Protein AF-K1T7M8-F1 (afdb_monomer_lite)

Structure (mmCIF, N/CA/C/O backbone):
data_AF-K1T7M8-F1
#
_entry.id   AF-K1T7M8-F1
#
loop_
_atom_site.group_PDB
_atom_site.id
_atom_site.type_symbol
_atom_site.label_atom_id
_atom_site.label_alt_id
_atom_site.label_comp_id
_atom_site.label_asym_id
_atom_site.label_entity_id
_atom_site.label_seq_id
_atom_site.pdbx_PDB_ins_code
_atom_site.Cartn_x
_atom_site.Cartn_y
_atom_site.Cartn_z
_atom_site.occupancy
_atom_site.B_iso_or_equiv
_atom_site.auth_seq_id
_atom_site.auth_comp_id
_atom_site.auth_asym_id
_atom_site.auth_atom_id
_atom_site.pdbx_PDB_model_num
ATOM 1 N N . MET A 1 1 ? -3.347 4.900 -21.731 1.00 57.31 1 MET A N 1
ATOM 2 C CA . MET A 1 1 ? -2.557 4.256 -20.657 1.00 57.31 1 MET A CA 1
ATOM 3 C C . MET A 1 1 ? -2.435 5.252 -19.516 1.00 57.31 1 MET A C 1
ATOM 5 O O . MET A 1 1 ? -1.889 6.315 -19.758 1.00 57.31 1 MET A O 1
ATOM 9 N N . ALA A 1 2 ? -2.959 4.952 -18.323 1.00 73.81 2 ALA A N 1
ATOM 10 C CA . ALA A 1 2 ? -3.139 5.921 -17.228 1.00 73.81 2 ALA A CA 1
ATOM 11 C C . ALA A 1 2 ? -1.858 6.649 -16.754 1.00 73.81 2 ALA A C 1
ATOM 13 O O . ALA A 1 2 ? -1.952 7.758 -16.235 1.00 73.81 2 ALA A O 1
ATOM 14 N N . LEU A 1 3 ? -0.675 6.051 -16.950 1.00 84.75 3 LEU A N 1
ATOM 15 C CA . LEU A 1 3 ? 0.617 6.601 -16.509 1.00 84.75 3 LEU A CA 1
ATOM 16 C C . LEU A 1 3 ? 1.614 6.880 -17.647 1.00 84.75 3 LEU A C 1
ATOM 18 O O . LEU A 1 3 ? 2.667 7.444 -17.391 1.00 84.75 3 LEU A O 1
ATOM 22 N N . HIS A 1 4 ? 1.319 6.475 -18.889 1.00 89.06 4 HIS A N 1
ATOM 23 C CA . HIS A 1 4 ? 2.272 6.509 -20.017 1.00 89.06 4 HIS A CA 1
ATOM 24 C C . HIS A 1 4 ? 3.636 5.828 -19.750 1.00 89.06 4 HIS A C 1
ATOM 26 O O . HIS A 1 4 ? 4.620 6.118 -20.424 1.00 89.06 4 HIS A O 1
ATOM 32 N N . MET A 1 5 ? 3.687 4.888 -18.804 1.00 91.06 5 MET A N 1
ATOM 33 C CA . MET A 1 5 ? 4.871 4.093 -18.466 1.00 91.06 5 MET A CA 1
ATOM 34 C C . MET A 1 5 ? 4.629 2.626 -18.828 1.00 91.06 5 MET A C 1
ATOM 36 O O . MET A 1 5 ? 3.500 2.138 -18.743 1.00 91.06 5 MET A O 1
ATOM 40 N N . LYS A 1 6 ? 5.692 1.919 -19.218 1.00 94.06 6 LYS A N 1
ATOM 41 C CA . LYS A 1 6 ? 5.686 0.473 -19.459 1.00 94.06 6 LYS A CA 1
ATOM 42 C C . LYS A 1 6 ? 6.692 -0.174 -18.519 1.00 94.06 6 LYS A C 1
ATOM 44 O O . LYS A 1 6 ? 7.837 0.266 -18.485 1.00 94.06 6 LYS A O 1
ATOM 49 N N . HIS A 1 7 ? 6.275 -1.222 -17.811 1.00 96.81 7 HIS A N 1
ATOM 50 C CA . HIS A 1 7 ? 7.186 -1.987 -16.968 1.00 96.81 7 HIS A CA 1
ATOM 51 C C . HIS A 1 7 ? 8.326 -2.604 -17.785 1.00 96.81 7 HIS A C 1
ATOM 53 O O . HIS A 1 7 ? 8.105 -3.191 -18.850 1.00 96.81 7 HIS A O 1
ATOM 59 N N . PHE A 1 8 ? 9.541 -2.509 -17.257 1.00 97.44 8 PHE A N 1
ATOM 60 C CA . PHE A 1 8 ? 10.695 -3.263 -17.736 1.00 97.44 8 PHE A CA 1
ATOM 61 C C . PHE A 1 8 ? 10.648 -4.715 -17.229 1.00 97.44 8 PHE A C 1
ATOM 63 O O . PHE A 1 8 ? 10.034 -4.981 -16.195 1.00 97.44 8 PHE A O 1
ATOM 70 N N . PRO A 1 9 ? 11.329 -5.670 -17.891 1.00 97.62 9 PRO A N 1
ATOM 71 C CA . PRO A 1 9 ? 11.362 -7.065 -17.440 1.00 97.62 9 PRO A CA 1
ATOM 72 C C . PRO A 1 9 ? 11.822 -7.231 -15.985 1.00 97.62 9 PRO A C 1
ATOM 74 O O . PRO A 1 9 ? 11.221 -7.995 -15.237 1.00 97.62 9 PRO A O 1
ATOM 77 N N . VAL A 1 10 ? 12.826 -6.459 -15.555 1.00 97.06 10 VAL A N 1
ATOM 78 C CA . VAL A 1 10 ? 13.325 -6.479 -14.168 1.00 97.06 10 VAL A CA 1
ATOM 79 C C . VAL A 1 10 ? 12.267 -6.032 -13.156 1.00 97.06 10 VAL A C 1
ATOM 81 O O . VAL A 1 10 ? 12.181 -6.591 -12.067 1.00 97.06 10 VAL A O 1
ATOM 84 N N . GLN A 1 11 ? 11.399 -5.094 -13.542 1.00 98.25 11 GLN A N 1
ATOM 85 C CA . GLN A 1 11 ? 10.298 -4.629 -12.702 1.00 98.25 11 GLN A CA 1
ATOM 86 C C . GLN A 1 11 ? 9.208 -5.697 -12.561 1.00 98.25 11 GLN A C 1
ATOM 88 O O . GLN A 1 11 ? 8.610 -5.832 -11.497 1.00 98.25 11 GLN A O 1
ATOM 93 N N . VAL A 1 12 ? 8.976 -6.494 -13.609 1.00 98.25 12 VAL A N 1
ATOM 94 C CA . VAL A 1 12 ? 8.070 -7.651 -13.541 1.00 98.25 12 VAL A CA 1
ATOM 95 C C . VAL A 1 12 ? 8.635 -8.722 -12.608 1.00 98.25 12 VAL A C 1
ATOM 97 O O . VAL A 1 12 ? 7.901 -9.237 -11.768 1.00 98.25 12 VAL A O 1
ATOM 100 N N . THR A 1 13 ? 9.936 -9.014 -12.689 1.00 98.06 13 THR A N 1
ATOM 101 C CA . THR A 1 13 ? 10.606 -9.934 -11.753 1.00 98.06 13 THR A CA 1
ATOM 102 C C . THR A 1 13 ? 10.488 -9.453 -10.306 1.00 98.06 13 THR A C 1
ATOM 104 O O . THR A 1 13 ? 10.138 -10.247 -9.436 1.00 98.06 13 THR A O 1
ATOM 107 N N . GLY A 1 14 ? 10.698 -8.156 -10.055 1.00 98.25 14 GLY A N 1
ATOM 108 C CA . GLY A 1 14 ? 10.489 -7.555 -8.734 1.00 98.25 14 GLY A CA 1
ATOM 109 C C . GLY A 1 14 ? 9.048 -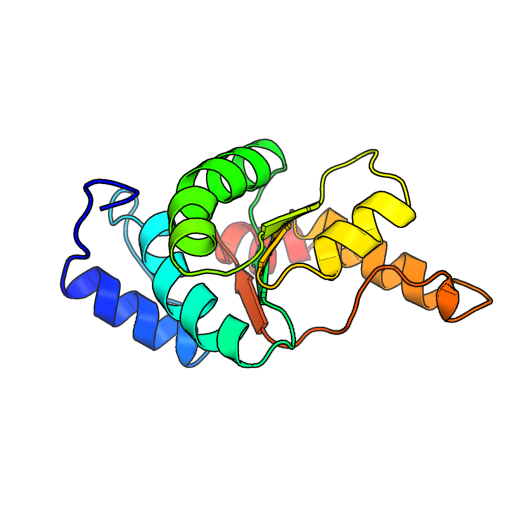7.712 -8.243 1.00 98.25 14 GLY A C 1
ATOM 110 O O . GLY A 1 14 ? 8.825 -8.121 -7.108 1.00 98.25 14 GLY A O 1
ATOM 111 N N . GLY A 1 15 ? 8.057 -7.492 -9.113 1.00 98.44 15 GLY A N 1
ATOM 112 C CA . GLY A 1 15 ? 6.646 -7.691 -8.774 1.00 98.44 15 GLY A CA 1
ATOM 113 C C . GLY A 1 15 ? 6.305 -9.142 -8.411 1.00 98.44 15 GLY A C 1
ATOM 114 O O . GLY A 1 15 ? 5.528 -9.375 -7.487 1.00 98.44 15 GLY A O 1
ATOM 115 N N . ILE A 1 16 ? 6.915 -10.119 -9.091 1.00 98.62 16 ILE A N 1
ATOM 116 C CA . ILE A 1 16 ? 6.768 -11.548 -8.766 1.00 98.62 16 ILE A CA 1
ATOM 117 C C . ILE A 1 16 ? 7.374 -11.860 -7.394 1.00 98.62 16 ILE A C 1
ATOM 119 O O . ILE A 1 16 ? 6.749 -12.579 -6.617 1.00 98.62 16 ILE A O 1
ATOM 123 N N . ALA A 1 17 ? 8.566 -11.333 -7.097 1.00 98.44 17 ALA A N 1
ATOM 124 C CA . ALA A 1 17 ? 9.213 -11.517 -5.799 1.00 98.44 17 ALA A CA 1
ATOM 125 C C . ALA A 1 17 ? 8.343 -10.957 -4.663 1.00 98.44 17 ALA A C 1
ATOM 127 O O . ALA A 1 17 ? 8.013 -11.681 -3.726 1.00 98.44 17 ALA A O 1
ATOM 128 N N . LEU A 1 18 ? 7.858 -9.719 -4.807 1.00 98.44 18 LEU A N 1
ATOM 129 C CA . LEU A 1 18 ? 6.961 -9.104 -3.826 1.00 98.44 18 LEU A CA 1
ATOM 130 C C . LEU A 1 18 ? 5.678 -9.922 -3.622 1.00 98.44 18 LEU A C 1
ATOM 132 O O . LEU A 1 18 ? 5.267 -10.145 -2.485 1.00 98.44 18 LEU A O 1
ATOM 136 N N . HIS A 1 19 ? 5.047 -10.409 -4.697 1.00 98.50 19 HIS A N 1
ATOM 137 C CA . HIS A 1 19 ? 3.845 -11.245 -4.582 1.00 98.50 19 HIS A CA 1
ATOM 138 C C . HIS A 1 19 ? 4.106 -12.555 -3.817 1.00 98.50 19 HIS A C 1
ATOM 140 O O . HIS A 1 19 ? 3.219 -13.042 -3.124 1.00 98.50 19 HIS A O 1
ATOM 146 N N . ARG A 1 20 ? 5.322 -13.109 -3.898 1.00 98.25 20 ARG A N 1
ATOM 147 C CA . ARG A 1 20 ? 5.731 -14.306 -3.142 1.00 98.25 20 ARG A CA 1
ATOM 148 C C . ARG A 1 20 ? 6.066 -14.035 -1.673 1.00 98.25 20 ARG A C 1
ATOM 150 O O . ARG A 1 20 ? 6.305 -14.990 -0.942 1.00 98.25 20 ARG A O 1
ATOM 157 N N . GLY A 1 21 ? 6.049 -12.774 -1.242 1.00 96.94 21 GLY A N 1
ATOM 158 C CA . GLY A 1 21 ? 6.427 -12.372 0.113 1.00 96.94 21 GLY A CA 1
ATOM 159 C C . GLY A 1 21 ? 7.932 -12.176 0.305 1.00 96.94 21 GLY A C 1
ATOM 160 O O . GLY A 1 21 ? 8.384 -12.097 1.444 1.00 96.94 21 GLY A O 1
ATOM 161 N N . ASP A 1 22 ? 8.702 -12.090 -0.784 1.00 98.06 22 ASP A N 1
ATOM 162 C CA . ASP A 1 22 ? 10.144 -11.843 -0.740 1.00 98.06 22 ASP A CA 1
ATOM 163 C C . ASP A 1 22 ? 10.469 -10.338 -0.792 1.00 98.06 22 ASP A C 1
ATOM 165 O O . ASP A 1 22 ? 9.661 -9.510 -1.224 1.00 98.06 22 ASP A O 1
ATOM 169 N N . ILE A 1 23 ? 11.701 -9.982 -0.413 1.00 97.44 23 ILE A N 1
ATOM 170 C CA . ILE A 1 23 ? 12.244 -8.626 -0.578 1.00 97.44 23 ILE A CA 1
ATOM 171 C C . ILE A 1 23 ? 12.789 -8.471 -2.002 1.00 97.44 23 ILE A C 1
ATOM 173 O O . ILE A 1 23 ? 13.702 -9.187 -2.415 1.00 97.44 23 ILE A O 1
ATOM 177 N N . ALA A 1 24 ? 12.265 -7.497 -2.745 1.00 97.00 24 ALA A N 1
ATOM 178 C CA . ALA A 1 24 ? 12.800 -7.110 -4.047 1.00 97.00 24 ALA A CA 1
ATOM 179 C C . ALA A 1 24 ? 13.846 -5.993 -3.887 1.00 97.00 24 ALA A C 1
ATOM 181 O O . ALA A 1 24 ? 13.507 -4.809 -3.888 1.00 97.00 24 ALA A O 1
ATOM 182 N N . GLU A 1 25 ? 15.124 -6.360 -3.760 1.00 96.19 25 GLU A N 1
ATOM 183 C CA . GLU A 1 25 ? 16.220 -5.385 -3.741 1.00 96.19 25 GLU A CA 1
ATOM 184 C C . GLU A 1 25 ? 16.415 -4.777 -5.138 1.00 96.19 25 GLU A C 1
ATOM 186 O O . GLU A 1 25 ? 16.739 -5.464 -6.108 1.00 96.19 25 GLU A O 1
ATOM 191 N N . MET A 1 26 ? 16.193 -3.468 -5.247 1.00 94.19 26 MET A N 1
ATOM 192 C CA . MET A 1 26 ? 16.302 -2.714 -6.494 1.00 94.19 26 MET A CA 1
ATOM 193 C C . MET 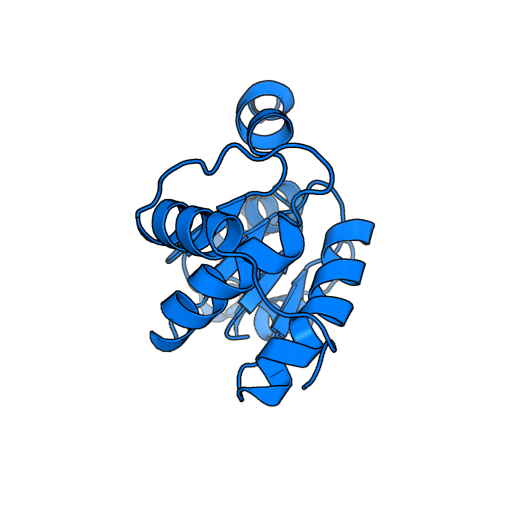A 1 26 ? 17.002 -1.384 -6.228 1.00 94.19 26 MET A C 1
ATOM 195 O O . MET A 1 26 ? 16.728 -0.726 -5.222 1.00 94.19 26 MET A O 1
ATOM 199 N N . GLN A 1 27 ? 17.879 -0.965 -7.140 1.00 92.00 27 GLN A N 1
ATOM 200 C CA . GLN A 1 27 ? 18.602 0.300 -7.006 1.00 92.00 27 GLN A CA 1
ATOM 201 C C . GLN A 1 27 ? 17.655 1.506 -7.099 1.00 92.00 27 GLN A C 1
ATOM 203 O O . GLN A 1 27 ? 16.601 1.461 -7.743 1.00 92.00 27 GLN A O 1
ATOM 208 N N . THR A 1 28 ? 18.035 2.619 -6.470 1.00 88.00 28 THR A N 1
ATOM 209 C CA . THR A 1 28 ? 17.311 3.889 -6.595 1.00 88.00 28 THR A CA 1
ATOM 210 C C . THR A 1 28 ? 17.177 4.272 -8.068 1.00 88.00 28 THR A C 1
ATOM 212 O O . THR A 1 28 ? 18.160 4.304 -8.802 1.00 88.00 28 THR A O 1
ATOM 215 N N . GLY A 1 29 ? 15.954 4.580 -8.502 1.00 89.44 29 GLY A N 1
ATOM 216 C CA . GLY A 1 29 ? 15.655 4.906 -9.901 1.00 89.44 29 GLY A CA 1
ATOM 217 C C . GLY A 1 29 ? 15.142 3.732 -10.742 1.00 89.44 29 GLY A C 1
ATOM 218 O O . GLY A 1 29 ? 14.545 3.977 -11.785 1.00 89.44 29 GLY A O 1
ATOM 219 N N . GLU A 1 30 ? 15.228 2.486 -10.261 1.00 93.06 30 GLU A N 1
ATOM 220 C CA . GLU A 1 30 ? 14.661 1.301 -10.941 1.00 93.06 30 GLU A CA 1
ATOM 221 C C . GLU A 1 30 ? 13.119 1.257 -10.919 1.00 93.06 30 GLU A C 1
ATOM 223 O O . GLU A 1 30 ? 12.489 0.383 -11.516 1.00 93.06 30 GLU A O 1
ATOM 228 N N . GLY A 1 31 ? 12.475 2.216 -10.248 1.00 93.12 31 GLY A N 1
ATOM 229 C CA . GLY A 1 31 ? 11.022 2.373 -10.247 1.00 93.12 31 GLY A CA 1
ATOM 230 C C . GLY A 1 31 ? 10.285 1.473 -9.253 1.00 93.12 31 GLY A C 1
ATOM 231 O O . GLY A 1 31 ? 9.216 0.971 -9.596 1.00 93.12 31 GLY A O 1
ATOM 232 N N . LYS A 1 32 ? 10.808 1.312 -8.025 1.00 94.44 32 LYS A N 1
ATOM 233 C CA . LYS A 1 32 ? 10.167 0.582 -6.905 1.00 94.44 32 LYS A CA 1
ATOM 234 C C . LYS A 1 32 ? 8.666 0.897 -6.763 1.00 94.44 32 LYS A C 1
ATOM 236 O O . LYS A 1 32 ? 7.843 -0.014 -6.714 1.00 94.44 32 LYS A O 1
ATOM 241 N N . THR A 1 33 ? 8.291 2.178 -6.821 1.00 94.31 33 THR A N 1
ATOM 242 C CA . THR A 1 33 ? 6.886 2.624 -6.750 1.00 94.31 33 THR A CA 1
ATOM 243 C C . THR A 1 33 ? 6.016 2.020 -7.857 1.00 94.31 33 THR A C 1
ATOM 245 O O . THR A 1 33 ? 4.894 1.589 -7.607 1.00 94.31 33 THR A O 1
ATOM 248 N N . LEU A 1 34 ? 6.531 1.945 -9.090 1.00 96.38 34 LEU A N 1
ATOM 249 C CA . LEU A 1 34 ? 5.817 1.337 -10.214 1.00 96.38 34 LEU A CA 1
ATOM 250 C C . LEU A 1 34 ? 5.779 -0.195 -10.086 1.00 96.38 34 LEU A C 1
ATOM 252 O O . LEU A 1 34 ? 4.781 -0.817 -10.448 1.00 96.38 34 LEU A O 1
ATOM 256 N N . VAL A 1 35 ? 6.837 -0.810 -9.556 1.00 97.75 35 VAL A N 1
ATOM 257 C CA . VAL A 1 35 ? 6.917 -2.260 -9.306 1.00 97.75 35 VAL A CA 1
ATOM 258 C C . VAL A 1 35 ? 5.832 -2.709 -8.335 1.00 97.75 35 VAL A C 1
ATOM 260 O O . VAL A 1 35 ? 5.136 -3.678 -8.634 1.00 97.75 35 VAL A O 1
ATOM 263 N N . ALA A 1 36 ? 5.624 -1.966 -7.242 1.00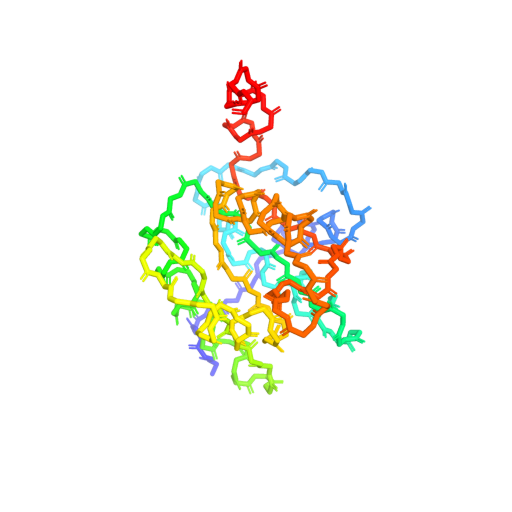 97.75 36 ALA A N 1
ATOM 264 C CA . ALA A 1 36 ? 4.611 -2.264 -6.228 1.00 97.75 36 ALA A CA 1
ATOM 265 C C . ALA A 1 36 ? 3.182 -2.348 -6.797 1.00 97.75 36 ALA A C 1
ATOM 267 O O . ALA A 1 36 ? 2.342 -3.053 -6.240 1.00 97.75 36 ALA A O 1
ATOM 268 N N . THR A 1 37 ? 2.906 -1.716 -7.945 1.00 98.00 37 THR A N 1
ATOM 269 C CA . THR A 1 37 ? 1.577 -1.779 -8.577 1.00 98.00 37 THR A CA 1
ATOM 270 C C . THR A 1 37 ? 1.169 -3.165 -9.058 1.00 98.00 37 THR A C 1
ATOM 272 O O . THR A 1 37 ? -0.021 -3.475 -9.063 1.00 98.00 37 THR A O 1
ATOM 275 N N . LEU A 1 38 ? 2.134 -4.013 -9.420 1.00 98.38 38 LEU A N 1
ATOM 276 C CA . LEU A 1 38 ? 1.871 -5.369 -9.898 1.00 98.38 38 LEU A CA 1
ATOM 277 C C . LEU A 1 38 ? 1.325 -6.281 -8.782 1.00 98.38 38 LEU A C 1
ATOM 279 O O . LEU A 1 38 ? 0.209 -6.786 -8.938 1.00 98.38 38 LEU A O 1
ATOM 283 N N . PRO A 1 39 ? 2.039 -6.487 -7.654 1.00 98.50 39 PRO A N 1
ATOM 284 C CA . PRO A 1 39 ? 1.534 -7.315 -6.567 1.00 98.50 39 PRO A CA 1
ATOM 285 C C . PRO A 1 39 ? 0.354 -6.661 -5.845 1.00 98.50 39 PRO A C 1
ATOM 287 O O . PRO A 1 39 ? -0.524 -7.383 -5.381 1.00 98.50 39 PRO A O 1
ATOM 290 N N . ALA A 1 40 ? 0.293 -5.325 -5.765 1.00 98.56 40 ALA A N 1
ATOM 291 C CA . ALA A 1 40 ? -0.833 -4.640 -5.138 1.00 98.56 40 ALA A CA 1
ATOM 292 C C . ALA A 1 40 ? -2.135 -4.897 -5.898 1.00 98.56 40 ALA A C 1
ATOM 294 O O . ALA A 1 40 ? -3.119 -5.302 -5.291 1.00 98.56 40 ALA A O 1
ATOM 295 N N . TYR A 1 41 ? -2.126 -4.745 -7.227 1.00 98.62 41 TYR A N 1
ATOM 296 C CA . TYR A 1 41 ? -3.302 -5.042 -8.040 1.00 98.62 41 TYR A CA 1
ATOM 297 C C . TYR A 1 41 ? -3.719 -6.509 -7.914 1.00 98.62 41 TYR A C 1
ATOM 299 O O . TYR A 1 41 ? -4.883 -6.782 -7.650 1.00 98.62 41 TYR A O 1
ATOM 307 N N . LEU A 1 42 ? -2.777 -7.448 -8.069 1.00 98.69 42 LEU A N 1
ATOM 308 C CA . LEU A 1 42 ? -3.077 -8.881 -8.027 1.00 98.69 42 LEU A CA 1
ATOM 309 C C . LEU A 1 42 ? -3.690 -9.308 -6.686 1.00 98.69 42 LEU A C 1
ATOM 311 O O . LEU A 1 42 ? -4.711 -9.989 -6.680 1.00 98.69 42 LEU A O 1
ATOM 315 N N . ASN A 1 43 ? -3.085 -8.903 -5.567 1.00 98.75 43 ASN A N 1
ATOM 316 C CA . ASN A 1 43 ? -3.577 -9.274 -4.240 1.00 98.75 43 ASN A CA 1
ATOM 317 C C . ASN A 1 43 ? -4.874 -8.538 -3.874 1.00 98.75 43 ASN A C 1
ATOM 319 O O . ASN A 1 43 ? -5.713 -9.109 -3.189 1.00 98.75 43 ASN A O 1
ATOM 323 N N . ALA A 1 44 ? -5.099 -7.323 -4.379 1.00 98.62 44 ALA A N 1
ATOM 324 C CA . ALA A 1 44 ? -6.347 -6.597 -4.148 1.00 98.62 44 ALA A CA 1
ATOM 325 C C . ALA A 1 44 ? -7.579 -7.287 -4.768 1.00 98.62 44 ALA A C 1
ATOM 327 O O . ALA A 1 44 ? -8.694 -7.086 -4.290 1.00 98.62 44 ALA A O 1
ATOM 328 N N . LEU A 1 45 ? -7.402 -8.154 -5.777 1.00 98.50 45 LEU A N 1
ATOM 329 C CA . LEU A 1 45 ? -8.503 -8.912 -6.390 1.00 98.50 45 LEU A CA 1
ATOM 330 C C . LEU A 1 45 ? -9.182 -9.910 -5.436 1.00 98.50 45 LEU A C 1
ATOM 332 O O . LEU A 1 45 ? -10.260 -10.405 -5.760 1.00 98.50 45 LEU A O 1
ATOM 336 N N . THR A 1 46 ? -8.589 -10.213 -4.277 1.00 98.25 46 THR A N 1
ATOM 337 C CA . THR A 1 46 ? -9.241 -11.037 -3.246 1.00 98.25 46 THR A CA 1
ATOM 338 C C . THR A 1 46 ? -10.351 -10.283 -2.509 1.00 98.25 46 THR A C 1
ATOM 340 O O . THR A 1 46 ? -11.219 -10.913 -1.909 1.00 98.25 46 THR A O 1
ATOM 343 N N . GLY A 1 47 ? -10.337 -8.944 -2.542 1.00 97.94 47 GLY A N 1
ATOM 344 C CA . GLY A 1 47 ? -11.238 -8.085 -1.770 1.00 97.94 47 GLY A CA 1
ATOM 345 C C . GLY A 1 47 ? -10.858 -7.929 -0.290 1.00 97.94 47 GLY A C 1
ATOM 346 O O . GLY A 1 47 ? -11.536 -7.199 0.435 1.00 97.94 47 GLY A O 1
ATOM 347 N N . GLU A 1 48 ? -9.773 -8.568 0.163 1.00 98.19 48 GLU A N 1
ATOM 348 C CA . GLU A 1 48 ? -9.311 -8.527 1.562 1.00 98.19 48 GLU A CA 1
ATOM 349 C C . GLU A 1 48 ? -8.485 -7.271 1.899 1.00 98.19 48 GLU A C 1
ATOM 351 O O . GLU A 1 48 ? -8.236 -6.991 3.069 1.00 98.19 48 GLU A O 1
ATOM 356 N N . GLY A 1 49 ? -8.114 -6.486 0.882 1.00 98.44 49 GLY A N 1
ATOM 357 C CA . GLY A 1 49 ? -7.346 -5.249 1.018 1.00 98.44 49 GLY A CA 1
ATOM 358 C C . GLY A 1 49 ? -5.828 -5.450 0.948 1.00 98.44 49 GLY A C 1
ATOM 359 O O . GLY A 1 49 ? -5.291 -6.491 1.326 1.00 98.44 49 GLY A O 1
ATOM 360 N N . VAL A 1 50 ? -5.123 -4.426 0.460 1.00 98.88 50 VAL A N 1
ATOM 361 C CA . VAL A 1 50 ? -3.653 -4.367 0.420 1.00 98.88 50 VAL A CA 1
ATOM 362 C C . VAL A 1 50 ? -3.162 -3.102 1.108 1.00 98.88 50 VAL A C 1
ATOM 364 O O . VAL A 1 50 ? -3.586 -2.006 0.751 1.00 98.88 50 VAL A O 1
ATOM 367 N N . HIS A 1 51 ? -2.215 -3.231 2.035 1.00 98.81 51 HIS A N 1
ATOM 368 C CA . HIS A 1 51 ? -1.549 -2.086 2.655 1.00 98.81 51 HIS A CA 1
ATOM 369 C C . HIS A 1 51 ? -0.238 -1.760 1.929 1.00 98.81 51 HIS A C 1
ATOM 371 O O . HIS A 1 51 ? 0.647 -2.605 1.813 1.00 98.81 51 HIS A O 1
ATOM 377 N N . ILE A 1 52 ? -0.085 -0.527 1.451 1.00 98.62 52 ILE A N 1
ATOM 378 C CA . ILE A 1 52 ? 1.189 -0.016 0.934 1.00 98.62 52 ILE A CA 1
ATOM 379 C C . ILE A 1 52 ? 1.777 0.927 1.978 1.00 98.62 52 ILE A C 1
ATOM 381 O O . ILE A 1 52 ? 1.250 2.015 2.221 1.00 98.62 52 ILE A O 1
ATOM 385 N N . VAL A 1 53 ? 2.859 0.485 2.610 1.00 98.38 53 VAL A N 1
ATOM 386 C CA . VAL A 1 53 ? 3.532 1.199 3.693 1.00 98.38 53 VAL A CA 1
ATOM 387 C C . VAL A 1 53 ? 4.672 2.023 3.112 1.00 98.38 53 VAL A C 1
ATOM 389 O O . VAL A 1 53 ? 5.522 1.501 2.396 1.00 98.38 53 VAL A O 1
ATOM 392 N N . THR A 1 54 ? 4.685 3.312 3.428 1.00 96.50 54 THR A N 1
ATOM 393 C CA . THR A 1 54 ? 5.736 4.260 3.035 1.00 96.50 54 THR A CA 1
ATOM 394 C C . THR A 1 54 ? 6.361 4.899 4.274 1.00 96.50 54 THR A C 1
ATOM 396 O O . THR A 1 54 ? 5.792 4.834 5.364 1.00 96.50 54 THR A O 1
ATOM 399 N N . VAL A 1 55 ? 7.510 5.557 4.112 1.00 93.06 55 VAL A N 1
ATOM 400 C CA . VAL A 1 55 ? 8.246 6.165 5.237 1.00 93.06 55 VAL A CA 1
ATOM 401 C C . VAL A 1 55 ? 7.639 7.475 5.760 1.00 93.06 55 VAL A C 1
ATOM 403 O O . VAL A 1 55 ? 8.027 7.941 6.825 1.00 93.06 55 VAL A O 1
ATOM 406 N N . ASN A 1 56 ? 6.726 8.125 5.025 1.00 95.38 56 ASN A N 1
ATOM 407 C CA . ASN A 1 56 ? 6.040 9.332 5.506 1.00 95.38 56 ASN A CA 1
ATOM 408 C C . ASN A 1 56 ? 4.739 9.643 4.744 1.00 95.38 56 ASN A C 1
ATOM 410 O O . ASN A 1 56 ? 4.544 9.227 3.601 1.00 95.38 56 ASN A O 1
ATOM 414 N N . ASP A 1 57 ? 3.891 10.469 5.361 1.00 96.81 57 ASP A N 1
ATOM 415 C CA . ASP A 1 57 ? 2.585 10.886 4.834 1.00 96.81 57 ASP A CA 1
ATOM 416 C C . ASP A 1 57 ? 2.669 11.580 3.467 1.00 96.81 57 ASP A C 1
ATOM 418 O O . ASP A 1 57 ? 1.767 11.440 2.638 1.00 96.81 57 ASP A O 1
ATOM 422 N N . TYR A 1 58 ? 3.750 12.321 3.197 1.00 96.75 58 TYR A N 1
ATOM 423 C CA . TYR A 1 58 ? 3.936 12.972 1.899 1.00 96.75 58 TYR A CA 1
ATOM 424 C C . TYR A 1 58 ? 4.084 11.938 0.776 1.00 96.75 58 TYR A C 1
ATOM 426 O O . TYR A 1 58 ? 3.432 12.070 -0.262 1.00 96.75 58 TYR A O 1
ATOM 434 N N . LEU A 1 59 ? 4.902 10.902 0.983 1.00 96.62 59 LEU A N 1
ATOM 435 C CA . LEU A 1 59 ? 5.086 9.822 0.015 1.00 96.62 59 LEU A CA 1
ATOM 436 C C . LEU A 1 59 ? 3.819 8.974 -0.117 1.00 96.62 59 LEU A C 1
ATOM 438 O O . LEU A 1 59 ? 3.387 8.742 -1.245 1.00 96.62 59 LEU A O 1
ATOM 442 N N . ALA A 1 60 ? 3.167 8.611 0.995 1.00 97.88 60 ALA A N 1
ATOM 443 C CA . ALA A 1 60 ? 1.881 7.908 0.977 1.00 97.88 60 ALA A CA 1
ATOM 444 C C . ALA A 1 60 ? 0.845 8.656 0.124 1.00 97.88 60 ALA A C 1
ATOM 446 O O . ALA A 1 60 ? 0.191 8.081 -0.753 1.00 97.88 60 ALA A O 1
ATOM 447 N N . LYS A 1 61 ? 0.725 9.972 0.333 1.00 98.19 61 LYS A N 1
ATOM 448 C CA . LYS A 1 61 ? -0.198 10.820 -0.420 1.00 98.19 61 LYS A CA 1
ATOM 449 C C . LYS A 1 61 ? 0.181 10.908 -1.894 1.00 98.19 61 LYS A C 1
ATOM 451 O O . LYS A 1 61 ? -0.654 10.653 -2.758 1.00 98.19 61 LYS A O 1
ATOM 456 N N . ARG A 1 62 ? 1.441 11.227 -2.195 1.00 97.88 62 ARG A N 1
ATOM 457 C CA . ARG A 1 62 ? 1.934 11.336 -3.575 1.00 97.88 62 ARG A CA 1
ATOM 458 C C . ARG A 1 62 ? 1.692 10.040 -4.351 1.00 97.88 62 ARG A C 1
ATOM 460 O O . ARG A 1 62 ? 1.215 10.084 -5.485 1.00 97.88 62 ARG A O 1
ATOM 467 N N . ASP A 1 63 ? 2.005 8.897 -3.750 1.00 98.00 63 ASP A N 1
ATOM 468 C CA . ASP A 1 63 ? 1.967 7.606 -4.433 1.00 98.00 63 ASP A CA 1
ATOM 469 C C . ASP A 1 63 ? 0.538 7.068 -4.561 1.00 98.00 63 ASP A C 1
ATOM 471 O O . ASP A 1 63 ? 0.182 6.565 -5.630 1.00 98.00 63 ASP A O 1
ATOM 475 N N . SER A 1 64 ? -0.325 7.272 -3.558 1.00 98.12 64 SER A N 1
ATOM 476 C CA . SER A 1 64 ? -1.760 6.957 -3.665 1.00 98.12 64 SER A CA 1
ATOM 477 C C . SER A 1 64 ? -2.474 7.804 -4.726 1.00 98.12 64 SER A C 1
ATOM 479 O O . SER A 1 64 ? -3.343 7.310 -5.451 1.00 98.12 64 SER A O 1
ATOM 481 N N . GLU A 1 65 ? -2.090 9.071 -4.895 1.00 97.81 65 GLU A N 1
ATOM 482 C CA . GLU A 1 65 ? -2.621 9.933 -5.952 1.00 97.81 65 GLU A CA 1
ATOM 483 C C . GLU A 1 65 ? -2.079 9.539 -7.329 1.00 97.81 65 GLU A C 1
ATOM 485 O O . GLU A 1 65 ? -2.840 9.477 -8.302 1.00 97.81 65 GLU A O 1
ATOM 490 N N . TRP A 1 66 ? -0.776 9.256 -7.426 1.00 96.88 66 TRP A N 1
ATOM 491 C CA . TRP A 1 66 ? -0.116 8.959 -8.692 1.00 96.88 66 TRP A CA 1
ATOM 492 C C . TRP A 1 66 ? -0.429 7.548 -9.190 1.00 96.88 66 TRP A C 1
ATOM 494 O O . TRP A 1 66 ? -1.054 7.413 -10.245 1.00 96.88 66 TRP A O 1
ATOM 504 N N . MET A 1 67 ? -0.063 6.508 -8.434 1.00 97.44 67 MET A N 1
ATOM 505 C CA . MET A 1 67 ? -0.341 5.112 -8.792 1.00 97.44 67 MET A CA 1
ATOM 506 C C . MET A 1 67 ? -1.834 4.800 -8.709 1.00 97.44 67 MET A C 1
ATOM 508 O O . MET A 1 67 ? -2.339 4.002 -9.496 1.00 97.44 67 MET A O 1
ATOM 512 N N . GLY A 1 68 ? -2.591 5.506 -7.863 1.00 97.00 68 GLY A N 1
ATOM 513 C CA . GLY A 1 68 ? -4.041 5.336 -7.807 1.00 97.00 68 GLY A CA 1
ATOM 514 C C . GLY A 1 68 ? -4.770 5.681 -9.102 1.00 97.00 68 GLY A C 1
ATOM 515 O O . GLY A 1 68 ? -5.866 5.173 -9.323 1.00 97.00 68 GLY A O 1
ATOM 516 N N . LYS A 1 69 ? -4.176 6.473 -10.011 1.00 97.38 69 LYS A N 1
ATOM 517 C CA . LYS A 1 69 ? -4.724 6.654 -11.371 1.00 97.38 69 LYS A CA 1
ATOM 518 C C . LYS A 1 69 ? -4.805 5.327 -12.124 1.00 97.38 69 LYS A C 1
ATOM 520 O O . LYS A 1 69 ? -5.776 5.102 -12.839 1.00 97.38 69 LYS A O 1
ATOM 525 N N . LEU A 1 70 ? -3.801 4.463 -11.963 1.00 97.19 70 LEU A N 1
ATOM 526 C CA . LEU A 1 70 ? -3.766 3.138 -12.575 1.00 97.19 70 LEU A CA 1
ATOM 527 C C . LEU A 1 70 ? -4.809 2.216 -11.940 1.00 97.19 70 LEU A C 1
ATOM 529 O O . LEU A 1 70 ? -5.605 1.630 -12.666 1.00 97.19 70 LEU A O 1
ATOM 533 N N . TYR A 1 71 ? -4.842 2.130 -10.608 1.00 98.19 71 TYR A N 1
ATOM 534 C CA . TYR A 1 71 ? -5.783 1.257 -9.899 1.00 98.19 71 TYR A CA 1
ATOM 535 C C . TYR A 1 71 ? -7.242 1.626 -10.181 1.00 98.19 71 TYR A C 1
ATOM 537 O O . TYR A 1 71 ? -8.021 0.762 -10.574 1.00 98.19 71 TYR A O 1
ATOM 545 N N . ARG A 1 72 ? -7.587 2.921 -10.108 1.00 98.00 72 ARG A N 1
ATOM 546 C CA . ARG A 1 72 ? -8.939 3.415 -10.424 1.00 98.00 72 ARG A CA 1
ATOM 547 C C . ARG A 1 72 ? -9.324 3.166 -11.875 1.00 98.00 72 ARG A C 1
ATOM 549 O O . ARG A 1 72 ? -10.465 2.818 -12.154 1.00 98.00 72 ARG A O 1
ATOM 556 N N . TRP A 1 73 ? -8.376 3.300 -12.803 1.00 97.19 73 TRP A N 1
ATOM 557 C CA . TRP A 1 73 ? -8.614 2.952 -14.205 1.00 97.19 73 TRP A CA 1
ATOM 558 C C . TRP A 1 73 ? -8.899 1.452 -14.398 1.00 97.19 73 TRP A C 1
ATOM 560 O O . TRP A 1 73 ? -9.682 1.095 -15.273 1.00 97.19 73 TRP A O 1
ATOM 570 N N . LEU A 1 74 ? -8.312 0.588 -13.563 1.00 97.44 74 LEU A N 1
ATOM 571 C CA . LEU A 1 74 ? -8.562 -0.858 -13.536 1.00 97.44 74 LEU A CA 1
ATOM 572 C C . LEU A 1 74 ? -9.766 -1.269 -12.665 1.00 97.44 74 LEU A C 1
ATOM 574 O O . LEU A 1 74 ? -10.011 -2.463 -12.507 1.00 97.44 74 LEU A O 1
ATOM 578 N N . GLY A 1 75 ? -10.517 -0.307 -12.119 1.00 98.00 75 GLY A N 1
ATOM 579 C CA . GLY A 1 75 ? -11.732 -0.555 -11.339 1.00 98.00 75 GLY A CA 1
ATOM 580 C C . GLY A 1 75 ? -11.528 -0.774 -9.838 1.00 98.00 75 GLY A C 1
ATOM 581 O O . GLY A 1 75 ? -12.492 -1.120 -9.167 1.00 98.00 75 GLY A O 1
ATOM 582 N N . LEU A 1 76 ? -10.319 -0.560 -9.308 1.00 98.69 76 LEU A N 1
ATOM 583 C CA . LEU A 1 76 ? -10.045 -0.652 -7.872 1.00 98.69 76 LEU A CA 1
ATOM 584 C C . LEU A 1 76 ? -10.125 0.715 -7.181 1.00 98.69 76 LEU A C 1
ATOM 586 O O 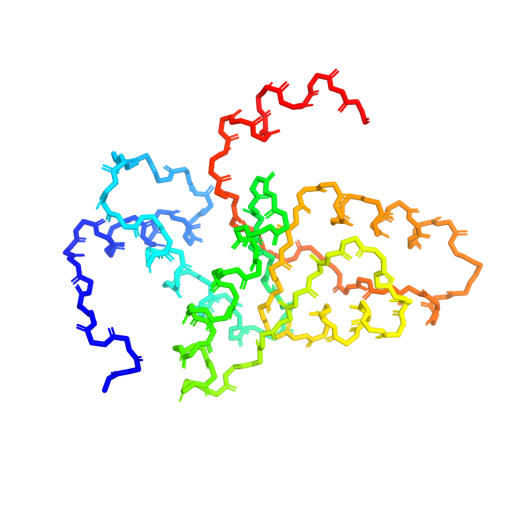. LEU A 1 76 ? -9.739 1.750 -7.731 1.00 98.69 76 LEU A O 1
ATOM 590 N N . SER A 1 77 ? -10.584 0.703 -5.938 1.00 98.75 77 SER A N 1
ATOM 591 C CA . SER A 1 77 ? -10.584 1.840 -5.022 1.00 98.75 77 SER A CA 1
ATOM 592 C C . SER A 1 77 ? -9.236 1.986 -4.306 1.00 98.75 77 SER A C 1
ATOM 594 O O . SER A 1 77 ? -8.490 1.024 -4.128 1.00 98.75 77 SER A O 1
ATOM 596 N N . VAL A 1 78 ? -8.896 3.221 -3.923 1.00 98.81 78 VAL A N 1
ATOM 597 C CA . VAL A 1 78 ? -7.622 3.537 -3.260 1.00 98.81 78 VAL A CA 1
ATOM 598 C C . VAL A 1 78 ? -7.877 4.468 -2.087 1.00 98.81 78 VAL A C 1
ATOM 600 O O . VAL A 1 78 ? -8.398 5.565 -2.290 1.00 98.81 78 VAL A O 1
ATOM 603 N N . GLY A 1 79 ? -7.490 4.031 -0.894 1.00 98.69 79 GLY A N 1
ATOM 604 C CA . GLY A 1 79 ? -7.539 4.791 0.347 1.00 98.69 79 GLY A CA 1
ATOM 605 C C . GLY A 1 79 ? -6.170 5.346 0.729 1.00 98.69 79 GLY A C 1
ATOM 606 O O . GLY A 1 79 ? -5.126 4.857 0.288 1.00 98.69 79 GLY A O 1
ATOM 607 N N . LEU A 1 80 ? -6.181 6.374 1.570 1.00 98.75 80 LEU A N 1
ATOM 608 C CA . LEU A 1 80 ? -4.993 6.997 2.139 1.00 98.75 80 LEU A CA 1
ATOM 609 C C . LEU A 1 80 ? -5.240 7.219 3.630 1.00 98.75 80 LEU A C 1
ATOM 611 O O . LEU A 1 80 ? -6.243 7.829 3.986 1.00 98.75 80 LEU A O 1
ATOM 615 N N . ILE A 1 81 ? -4.317 6.759 4.467 1.00 98.50 81 ILE A N 1
ATOM 616 C CA . ILE A 1 81 ? -4.279 7.033 5.900 1.00 98.50 81 ILE A CA 1
ATOM 617 C C . ILE A 1 81 ? -3.148 8.026 6.168 1.00 98.50 81 ILE A C 1
ATOM 619 O O . ILE A 1 81 ? -1.997 7.775 5.814 1.00 98.50 81 ILE A O 1
ATOM 623 N N . VAL A 1 82 ? -3.492 9.150 6.792 1.00 97.25 82 VAL A N 1
ATOM 624 C CA . VAL A 1 82 ? -2.560 10.197 7.233 1.00 97.25 82 VAL A CA 1
ATOM 625 C C . VAL A 1 82 ? -2.962 10.718 8.608 1.00 97.25 82 VAL A C 1
ATOM 627 O O . VAL A 1 82 ? -4.095 10.519 9.076 1.00 97.25 82 VAL A O 1
ATOM 630 N N . GLN A 1 83 ? -2.039 11.425 9.254 1.00 95.06 83 GLN A N 1
ATOM 631 C CA . GLN A 1 83 ? -2.279 12.009 10.564 1.00 95.06 83 GLN A CA 1
ATOM 632 C C . GLN A 1 83 ? -3.504 12.949 10.556 1.00 95.06 83 GLN A C 1
ATOM 634 O O . GLN A 1 83 ? -3.719 13.735 9.633 1.00 95.06 83 GLN A O 1
ATOM 639 N N . GLY A 1 84 ? -4.312 12.895 11.620 1.00 93.69 84 GLY A N 1
ATOM 640 C CA . GLY A 1 84 ? -5.442 13.812 11.834 1.00 93.69 84 GLY A CA 1
ATOM 641 C C . GLY A 1 84 ? -6.774 13.392 11.202 1.00 93.69 84 GLY A C 1
ATOM 642 O O . GLY A 1 84 ? -7.772 14.075 11.416 1.00 93.69 84 GLY A O 1
ATOM 643 N N . MET A 1 85 ? -6.823 12.269 10.478 1.00 97.06 85 MET A N 1
ATOM 644 C CA . MET A 1 85 ? -8.089 11.677 10.026 1.00 97.06 85 MET A CA 1
ATOM 645 C C . MET A 1 85 ? -8.923 11.148 11.198 1.00 97.06 85 MET A C 1
ATOM 647 O O . MET A 1 85 ? -8.387 10.478 12.091 1.00 97.06 85 MET A O 1
ATOM 651 N N . ASP A 1 86 ? -10.231 11.405 11.156 1.00 96.75 86 ASP A N 1
ATOM 652 C CA . ASP A 1 86 ? -11.200 10.820 12.082 1.00 96.75 86 ASP A CA 1
ATOM 653 C C . ASP A 1 86 ? -11.461 9.327 11.792 1.00 96.75 86 ASP A C 1
ATOM 655 O O . ASP A 1 86 ? -10.950 8.751 10.827 1.00 96.75 86 ASP A O 1
ATOM 659 N N . GLY A 1 87 ? -12.216 8.672 12.679 1.00 95.94 87 GLY A N 1
ATOM 660 C CA . GLY A 1 87 ? -12.466 7.232 12.592 1.00 95.94 87 GLY A CA 1
ATOM 661 C C . GLY A 1 87 ? -13.284 6.822 11.365 1.00 95.94 87 GLY A C 1
ATOM 662 O O . GLY A 1 87 ? -13.019 5.770 10.786 1.00 95.94 87 GLY A O 1
ATOM 663 N N . ASP A 1 88 ? -14.233 7.650 10.930 1.00 96.88 88 ASP A N 1
ATOM 664 C CA . ASP A 1 88 ? -15.084 7.333 9.781 1.00 96.88 88 ASP A CA 1
ATOM 665 C C . ASP A 1 88 ? -14.297 7.428 8.472 1.00 96.88 88 ASP A C 1
ATOM 667 O O . ASP A 1 88 ? -14.345 6.498 7.664 1.00 96.88 88 ASP A O 1
ATOM 671 N N . ALA A 1 89 ? -13.484 8.475 8.308 1.00 98.12 89 ALA A N 1
ATOM 672 C CA . ALA A 1 89 ? -12.591 8.625 7.165 1.00 98.12 89 ALA A CA 1
ATOM 673 C C . ALA A 1 89 ? -11.532 7.511 7.112 1.00 98.12 89 ALA A C 1
ATOM 675 O O . ALA A 1 89 ? -11.217 7.001 6.035 1.00 98.12 89 ALA A O 1
ATOM 676 N N . ARG A 1 90 ? -10.991 7.089 8.266 1.00 98.44 90 ARG A N 1
ATOM 677 C CA . ARG A 1 90 ? -10.073 5.936 8.330 1.00 98.44 90 ARG A CA 1
ATOM 678 C C . ARG A 1 90 ? -10.764 4.651 7.908 1.00 98.44 90 ARG A C 1
ATOM 680 O O . ARG A 1 90 ? -10.215 3.918 7.094 1.00 98.44 90 ARG A O 1
ATOM 687 N N . ARG A 1 91 ? -11.975 4.396 8.409 1.00 98.44 91 ARG A N 1
ATOM 688 C CA . ARG A 1 91 ? -12.751 3.208 8.041 1.00 98.44 91 ARG A CA 1
ATOM 689 C C . ARG A 1 91 ? -13.048 3.176 6.541 1.00 98.44 91 ARG A C 1
ATOM 691 O O . ARG A 1 91 ? -12.923 2.124 5.922 1.00 98.44 91 ARG A O 1
ATOM 698 N N . GLU A 1 92 ? -13.392 4.312 5.935 1.00 98.44 92 GLU A N 1
ATOM 699 C CA . GLU A 1 92 ? -13.543 4.420 4.478 1.00 98.44 92 GLU A CA 1
ATOM 700 C C . GLU A 1 92 ? -12.234 4.085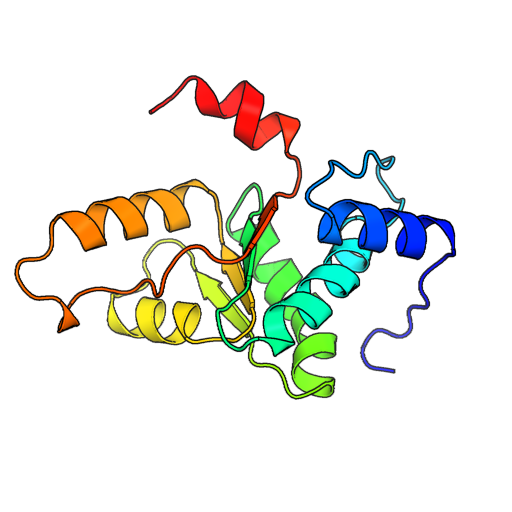 3.746 1.00 98.44 92 GLU A C 1
ATOM 702 O O . GLU A 1 92 ? -12.236 3.280 2.815 1.00 98.44 92 GLU A O 1
ATOM 707 N N . ALA A 1 93 ? -11.104 4.631 4.201 1.00 98.69 93 ALA A N 1
ATOM 708 C CA . ALA A 1 93 ? -9.800 4.382 3.595 1.00 98.69 93 ALA A CA 1
ATOM 709 C C . ALA A 1 93 ? -9.322 2.925 3.735 1.00 98.69 93 ALA A C 1
ATOM 711 O O . ALA A 1 93 ? -8.738 2.394 2.788 1.00 98.69 93 ALA A O 1
ATOM 712 N N . TYR A 1 94 ? -9.586 2.255 4.861 1.00 98.69 94 TYR A N 1
ATOM 713 C CA . TYR A 1 94 ? -9.305 0.824 5.017 1.00 98.69 94 TYR A CA 1
ATOM 714 C C . TYR A 1 94 ? -10.231 -0.048 4.175 1.00 98.69 94 TYR A C 1
ATOM 716 O O . TYR A 1 94 ? -9.798 -1.098 3.714 1.00 98.69 94 TYR A O 1
ATOM 724 N N . ASN A 1 95 ? -11.477 0.374 3.938 1.00 98.50 95 ASN A N 1
ATOM 725 C CA . ASN A 1 95 ? -12.423 -0.345 3.080 1.00 98.50 95 ASN A CA 1
ATOM 726 C C . ASN A 1 95 ? -12.079 -0.280 1.583 1.00 98.50 95 ASN A C 1
ATOM 728 O O . ASN A 1 95 ? -12.661 -1.033 0.802 1.00 98.50 95 ASN A O 1
ATOM 732 N N . ALA A 1 96 ? -11.131 0.566 1.178 1.00 98.75 96 ALA A N 1
ATOM 733 C CA . ALA A 1 96 ? -10.617 0.578 -0.184 1.00 98.75 96 ALA A CA 1
ATOM 734 C C . ALA A 1 96 ? -9.791 -0.681 -0.495 1.00 98.75 96 ALA A C 1
ATOM 736 O O . ALA A 1 96 ? -9.141 -1.245 0.383 1.00 98.75 96 ALA A O 1
ATOM 737 N N . ASP A 1 97 ? -9.770 -1.104 -1.759 1.00 98.88 97 ASP A N 1
ATOM 738 C CA . ASP A 1 97 ? -9.043 -2.299 -2.214 1.00 98.88 97 ASP A CA 1
ATOM 739 C C . ASP A 1 97 ? -7.532 -2.202 -1.943 1.00 98.88 97 ASP A C 1
ATOM 741 O O . ASP A 1 97 ? -6.875 -3.203 -1.656 1.00 98.88 97 ASP A O 1
ATOM 745 N N . ILE A 1 98 ? -6.984 -0.986 -2.012 1.00 98.88 98 ILE A N 1
ATOM 746 C CA . ILE A 1 98 ? -5.588 -0.677 -1.701 1.00 98.88 98 ILE A CA 1
ATOM 747 C C . ILE A 1 98 ? -5.547 0.548 -0.784 1.00 98.88 98 ILE A C 1
ATOM 749 O O . ILE A 1 98 ? -6.083 1.599 -1.131 1.00 98.88 98 ILE A O 1
ATOM 753 N N . THR A 1 99 ? -4.856 0.452 0.345 1.00 98.88 99 THR A N 1
ATOM 754 C CA . THR A 1 99 ? -4.714 1.530 1.329 1.00 98.88 99 THR A CA 1
ATOM 755 C C . THR A 1 99 ? -3.245 1.917 1.461 1.00 98.88 99 THR A C 1
ATOM 757 O O . THR A 1 99 ? -2.401 1.084 1.781 1.00 98.88 99 THR A O 1
ATOM 760 N N . TYR A 1 100 ? -2.927 3.187 1.221 1.00 98.81 100 TYR A N 1
ATOM 761 C CA . TYR A 1 100 ? -1.597 3.749 1.468 1.00 98.81 100 TYR A CA 1
ATOM 762 C C . TYR A 1 100 ? -1.521 4.360 2.865 1.00 98.81 100 TYR A C 1
ATOM 764 O O . TYR A 1 100 ? -2.492 4.954 3.329 1.00 98.81 100 TYR A O 1
ATOM 772 N N . GLY A 1 101 ? -0.358 4.280 3.502 1.00 98.56 101 GLY A N 1
ATOM 773 C CA . GLY A 1 101 ? -0.116 4.913 4.795 1.00 98.56 101 GLY A CA 1
ATOM 774 C C . GLY A 1 101 ? 1.328 4.763 5.253 1.00 98.56 101 GLY A C 1
ATOM 775 O O . GLY A 1 101 ? 2.197 4.316 4.497 1.00 98.56 101 GLY A O 1
ATOM 776 N N . THR A 1 102 ? 1.582 5.137 6.501 1.00 97.94 102 THR A N 1
ATOM 777 C CA . THR A 1 102 ? 2.863 4.913 7.180 1.00 97.94 102 THR A CA 1
ATOM 778 C C . THR A 1 102 ? 2.741 3.775 8.184 1.00 97.94 102 THR A C 1
ATOM 780 O O . THR A 1 102 ? 1.641 3.434 8.625 1.00 97.94 102 THR A O 1
ATOM 783 N N . ASN A 1 103 ? 3.872 3.179 8.559 1.00 95.94 103 ASN A N 1
ATOM 784 C CA . ASN A 1 103 ? 3.938 2.148 9.599 1.00 95.94 103 ASN A CA 1
ATOM 785 C C . ASN A 1 103 ? 3.296 2.621 10.913 1.00 95.94 103 ASN A C 1
ATOM 787 O O . ASN A 1 103 ? 2.523 1.876 11.510 1.00 95.94 103 ASN A O 1
ATOM 791 N N . ASN A 1 104 ? 3.562 3.866 11.314 1.00 94.88 104 ASN A N 1
ATOM 792 C CA . ASN A 1 104 ? 3.009 4.469 12.521 1.00 94.88 104 ASN A CA 1
ATOM 793 C C . ASN A 1 104 ? 1.485 4.539 12.466 1.00 94.88 104 ASN A C 1
ATOM 795 O O . ASN A 1 104 ? 0.818 4.116 13.404 1.00 94.88 104 ASN A O 1
ATOM 799 N N . GLU A 1 105 ? 0.915 5.026 11.364 1.00 98.00 105 GLU A N 1
ATOM 800 C CA . GLU A 1 105 ? -0.537 5.149 11.240 1.00 98.00 105 GLU A CA 1
ATOM 801 C C . GLU A 1 105 ? -1.235 3.781 11.248 1.00 98.00 105 GLU A C 1
ATOM 803 O O . GLU A 1 105 ? -2.197 3.590 11.996 1.00 98.00 105 GLU A O 1
ATOM 808 N N . PHE A 1 106 ? -0.711 2.802 10.499 1.00 98.25 106 PHE A N 1
ATOM 809 C CA . PHE A 1 106 ? -1.224 1.429 10.531 1.00 98.25 106 PHE A CA 1
ATOM 810 C C . PHE A 1 106 ? -1.097 0.798 11.927 1.00 98.25 106 PHE A C 1
ATOM 812 O O . PHE A 1 106 ? -2.035 0.159 12.408 1.00 98.25 106 PHE A O 1
ATOM 819 N N . GLY A 1 107 ? 0.041 0.988 12.597 1.00 97.00 107 GLY A N 1
ATOM 820 C CA . GLY A 1 107 ? 0.295 0.454 13.934 1.00 97.00 107 GLY A CA 1
ATOM 821 C C . GLY A 1 107 ? -0.608 1.076 15.000 1.00 97.00 107 GLY A C 1
ATOM 822 O O . GLY A 1 107 ? -1.221 0.358 15.790 1.00 97.00 107 GLY A O 1
ATOM 823 N N . PHE A 1 108 ? -0.761 2.401 15.009 1.00 96.88 108 PHE A N 1
ATOM 824 C CA . PHE A 1 108 ? -1.627 3.084 15.971 1.00 96.88 108 PHE A CA 1
ATOM 825 C C . PHE A 1 108 ? -3.109 2.797 15.741 1.00 96.88 108 PHE A C 1
ATOM 827 O O . PHE A 1 108 ? -3.857 2.705 16.716 1.00 96.88 108 PHE A O 1
ATOM 834 N N . ASP A 1 109 ? -3.554 2.637 14.495 1.00 98.25 109 ASP A N 1
ATOM 835 C CA . ASP A 1 109 ? -4.915 2.174 14.208 1.00 98.25 109 ASP A CA 1
ATOM 836 C C . ASP A 1 109 ? -5.147 0.761 14.729 1.00 98.25 109 ASP A C 1
ATOM 838 O O . ASP A 1 109 ? -6.141 0.533 15.412 1.00 98.25 109 ASP A O 1
ATOM 842 N N . TYR A 1 110 ? -4.196 -0.151 14.517 1.00 98.25 110 TYR A N 1
ATOM 843 C CA . TYR A 1 110 ? -4.269 -1.499 15.075 1.00 98.25 110 TYR A CA 1
ATOM 844 C C . TYR A 1 110 ? -4.379 -1.475 16.605 1.00 98.25 110 TYR A C 1
ATOM 846 O O . TYR A 1 110 ? -5.240 -2.136 17.189 1.00 98.25 110 TYR A O 1
ATOM 854 N N . LEU A 1 111 ? -3.537 -0.688 17.282 1.00 97.75 111 LEU A N 1
ATOM 855 C CA . LEU A 1 111 ? -3.592 -0.555 18.739 1.00 97.75 111 LEU A CA 1
ATOM 856 C C . LEU A 1 111 ? -4.927 0.042 19.202 1.00 97.75 111 LEU A C 1
ATOM 858 O O . LEU A 1 111 ? -5.524 -0.473 20.147 1.00 97.75 111 LEU A O 1
ATOM 862 N N . ARG A 1 112 ? -5.424 1.094 18.537 1.00 97.12 112 ARG A N 1
ATOM 863 C CA . ARG A 1 112 ? -6.726 1.706 18.852 1.00 97.12 112 ARG A CA 1
ATOM 864 C C . ARG A 1 112 ? -7.873 0.721 18.678 1.00 97.12 112 ARG A C 1
ATOM 866 O O . ARG A 1 112 ? -8.699 0.619 19.582 1.00 97.12 112 ARG A O 1
ATOM 873 N N . ASP A 1 113 ? -7.879 -0.042 17.593 1.00 97.94 113 ASP A N 1
ATOM 874 C CA . ASP A 1 113 ? -8.886 -1.065 17.309 1.00 97.94 113 ASP A CA 1
ATOM 875 C C . ASP A 1 113 ? -8.908 -2.187 18.357 1.00 97.94 113 ASP A C 1
ATOM 877 O O . ASP A 1 113 ? -9.958 -2.768 18.615 1.00 97.94 113 ASP A O 1
ATOM 881 N N . ASN A 1 114 ? -7.787 -2.462 19.028 1.00 97.12 114 ASN A N 1
ATOM 882 C CA . ASN A 1 114 ? -7.728 -3.420 20.139 1.00 97.12 114 ASN A CA 1
ATOM 883 C C . ASN A 1 114 ? -8.104 -2.810 21.504 1.00 97.12 114 ASN A C 1
ATOM 885 O O . ASN A 1 114 ? -8.194 -3.532 22.497 1.00 97.12 114 ASN A O 1
ATOM 889 N N . MET A 1 115 ? -8.335 -1.497 21.571 1.00 96.38 115 MET A N 1
ATOM 890 C CA . MET A 1 115 ? -8.761 -0.783 22.781 1.00 96.38 115 MET A CA 1
ATOM 891 C C . MET A 1 115 ? -10.230 -0.332 22.738 1.00 96.38 115 MET A C 1
ATOM 893 O O . MET A 1 115 ? -10.755 0.112 23.763 1.00 96.38 115 MET A O 1
ATOM 897 N N . VAL A 1 116 ? -10.914 -0.414 21.589 1.00 95.88 116 VAL A N 1
ATOM 898 C CA . VAL A 1 116 ? -12.326 -0.011 21.493 1.00 95.88 116 VAL A CA 1
ATOM 899 C C . VAL A 1 116 ? -13.249 -0.978 22.239 1.00 95.88 116 VAL A C 1
ATOM 901 O O . VAL A 1 116 ? -13.047 -2.188 22.261 1.00 95.88 116 VAL A O 1
ATOM 904 N N . THR A 1 117 ? -14.320 -0.443 22.830 1.00 95.75 117 THR A N 1
ATOM 905 C CA . THR A 1 117 ? -15.323 -1.252 23.548 1.00 95.75 117 THR A CA 1
ATOM 906 C C . THR A 1 117 ? -16.238 -2.040 22.611 1.00 95.75 117 THR A C 1
ATOM 908 O O . THR A 1 117 ? -16.680 -3.134 22.953 1.00 95.75 117 THR A O 1
ATOM 911 N N . TYR A 1 118 ? -16.545 -1.483 21.438 1.00 94.81 118 TYR A N 1
ATOM 912 C CA . TYR A 1 118 ? -17.489 -2.055 20.480 1.00 94.81 118 TYR A CA 1
ATOM 913 C C . TYR A 1 118 ? -16.801 -2.290 19.142 1.00 94.81 118 TYR A C 1
ATOM 915 O O . TYR A 1 118 ? -16.106 -1.406 18.646 1.00 94.81 118 TYR A O 1
ATOM 923 N N . LYS A 1 119 ? -17.050 -3.455 18.537 1.00 92.50 119 LYS A N 1
ATOM 924 C CA . LYS A 1 119 ? -16.458 -3.852 17.252 1.00 92.50 119 LYS A CA 1
ATOM 925 C C . LYS A 1 119 ? -16.756 -2.856 16.125 1.00 92.50 119 LYS A C 1
ATOM 927 O O . LYS A 1 119 ? -15.897 -2.619 15.287 1.00 92.50 119 LYS A O 1
ATOM 932 N N . ASP A 1 120 ? -17.927 -2.226 16.143 1.00 93.38 120 ASP A N 1
ATOM 933 C CA . ASP A 1 120 ? -18.334 -1.245 15.125 1.00 93.38 120 ASP A CA 1
ATOM 934 C C . ASP A 1 120 ? -17.467 0.031 15.137 1.00 93.38 120 ASP A C 1
ATOM 936 O O . ASP A 1 120 ? -17.421 0.772 14.155 1.00 93.38 120 ASP A O 1
ATOM 940 N N . ASN A 1 121 ? -16.725 0.272 16.223 1.00 94.81 121 ASN A N 1
ATOM 941 C CA . ASN A 1 121 ? -15.786 1.386 16.324 1.00 94.81 121 ASN A CA 1
ATOM 942 C C . ASN A 1 121 ? -14.409 1.074 15.722 1.00 94.81 121 ASN A C 1
ATOM 944 O O . ASN A 1 121 ? -13.598 1.991 15.628 1.00 94.81 121 ASN A O 1
ATOM 948 N N . MET A 1 122 ? -14.142 -0.175 15.321 1.00 97.75 122 MET A N 1
ATOM 949 C CA . MET A 1 122 ? -12.900 -0.527 14.632 1.00 97.75 122 MET A CA 1
ATOM 950 C C . MET A 1 122 ? -12.837 0.146 13.255 1.00 97.75 122 MET A C 1
ATOM 952 O O . MET A 1 122 ? -13.870 0.345 12.597 1.00 97.75 122 MET A O 1
ATOM 956 N N . VAL A 1 123 ? -11.626 0.496 12.822 1.00 98.25 123 VAL A N 1
ATOM 957 C CA . VAL A 1 123 ? -11.378 1.134 11.521 1.00 98.25 123 VAL A CA 1
ATOM 958 C C . VAL A 1 123 ? -10.686 0.205 10.528 1.00 98.25 123 VAL A C 1
ATOM 960 O O . VAL A 1 123 ? -10.961 0.307 9.336 1.00 98.25 123 VAL A O 1
ATOM 963 N N . GLN A 1 124 ? -9.832 -0.711 10.990 1.00 98.50 124 GLN A N 1
ATOM 964 C CA . GLN A 1 124 ? -9.140 -1.688 10.152 1.00 98.50 124 GLN A CA 1
ATOM 965 C C . GLN A 1 124 ? -10.027 -2.887 9.819 1.00 98.50 124 GLN A C 1
ATOM 967 O O . GLN A 1 124 ? -11.015 -3.187 10.494 1.00 98.50 124 GLN A O 1
ATOM 972 N N . ARG A 1 125 ? -9.629 -3.629 8.779 1.00 97.00 125 ARG A N 1
ATOM 973 C CA . ARG A 1 125 ? -10.343 -4.828 8.311 1.00 97.00 125 ARG A CA 1
ATOM 974 C C . ARG A 1 125 ? -9.463 -6.071 8.135 1.00 97.00 125 ARG A C 1
ATOM 976 O O . ARG A 1 125 ? -9.789 -6.946 7.341 1.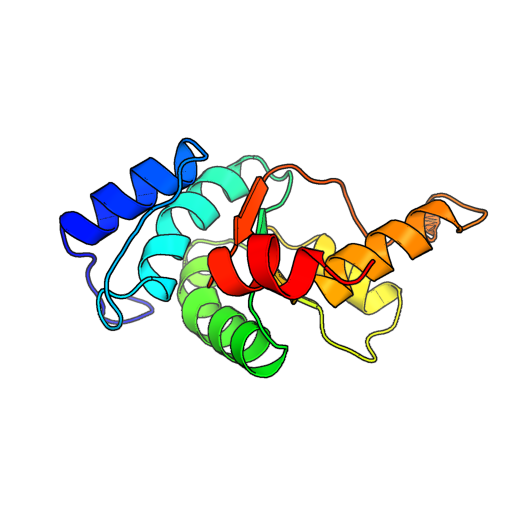00 97.00 125 ARG A O 1
ATOM 983 N N . GLY A 1 126 ? -8.381 -6.175 8.908 1.00 95.56 126 GLY A N 1
ATOM 984 C CA . GLY A 1 126 ? -7.433 -7.295 8.869 1.00 95.56 126 GLY A CA 1
ATOM 985 C C . GLY A 1 126 ? -6.073 -6.915 8.276 1.00 95.56 126 GLY A C 1
ATOM 986 O O . GLY A 1 126 ? -5.800 -5.745 8.026 1.00 95.56 126 GLY A O 1
ATOM 987 N N . HIS A 1 127 ? -5.211 -7.917 8.082 1.00 97.81 127 HIS A N 1
ATOM 988 C CA . HIS A 1 127 ? -3.815 -7.742 7.655 1.00 97.81 127 HIS A CA 1
ATOM 989 C C . HIS A 1 127 ? -3.449 -8.781 6.584 1.00 97.81 127 HIS A C 1
ATOM 991 O O . HIS A 1 127 ? -2.610 -9.649 6.814 1.00 97.81 127 HIS A O 1
ATOM 997 N N . ALA A 1 128 ? -4.143 -8.746 5.442 1.00 98.00 128 ALA A N 1
ATOM 998 C CA . ALA A 1 128 ? -4.033 -9.785 4.414 1.00 98.00 128 ALA A CA 1
ATOM 999 C C . ALA A 1 128 ? -2.710 -9.723 3.635 1.00 98.00 128 ALA A C 1
ATOM 1001 O O . ALA A 1 128 ? -2.042 -10.739 3.449 1.00 98.00 128 ALA A O 1
ATOM 1002 N N . TYR A 1 129 ? -2.311 -8.527 3.195 1.00 98.69 129 TYR A N 1
ATOM 1003 C CA . TYR A 1 129 ? -1.071 -8.324 2.451 1.00 98.69 129 TYR A CA 1
ATOM 1004 C C . TYR A 1 129 ? -0.535 -6.904 2.648 1.00 98.69 129 TYR A C 1
ATOM 1006 O O . TYR A 1 129 ? -1.300 -5.936 2.618 1.00 98.69 129 TYR A O 1
ATOM 1014 N N . ALA A 1 130 ? 0.783 -6.779 2.820 1.00 98.50 130 ALA A N 1
ATOM 1015 C CA . ALA A 1 130 ? 1.459 -5.494 2.938 1.00 98.50 130 ALA A CA 1
ATOM 1016 C C . ALA A 1 130 ? 2.718 -5.445 2.067 1.00 98.50 130 ALA A C 1
ATOM 1018 O O . ALA A 1 130 ? 3.524 -6.374 2.076 1.00 98.50 130 ALA A O 1
ATOM 1019 N N . VAL A 1 131 ? 2.903 -4.339 1.347 1.00 98.38 131 VAL A N 1
ATOM 1020 C CA . VAL A 1 131 ? 4.164 -4.003 0.673 1.00 98.38 131 VAL A CA 1
ATOM 1021 C C . VAL A 1 131 ? 4.800 -2.856 1.439 1.00 98.38 131 VAL A C 1
ATOM 1023 O O . VAL A 1 131 ? 4.183 -1.802 1.584 1.00 98.38 131 VAL A O 1
ATOM 1026 N N . VAL A 1 132 ? 6.022 -3.059 1.922 1.00 97.75 132 VAL A N 1
ATOM 1027 C CA . VAL A 1 132 ? 6.772 -2.054 2.684 1.00 97.75 132 VAL A CA 1
ATOM 1028 C C . VAL A 1 132 ? 7.843 -1.446 1.787 1.00 97.75 132 VAL A C 1
ATOM 1030 O O . VAL A 1 132 ? 8.763 -2.146 1.366 1.00 97.75 132 VAL A O 1
ATOM 1033 N N . ASP A 1 133 ? 7.707 -0.158 1.473 1.00 94.06 133 ASP A N 1
ATOM 1034 C CA . ASP A 1 133 ? 8.758 0.613 0.805 1.00 94.06 133 ASP A CA 1
ATOM 1035 C C . ASP A 1 133 ? 9.843 1.016 1.814 1.00 94.06 133 ASP A C 1
ATOM 1037 O O . ASP A 1 133 ? 9.537 1.274 2.975 1.00 94.06 133 ASP A O 1
ATOM 1041 N N . GLU A 1 134 ? 11.104 1.048 1.375 1.00 91.56 134 GLU A N 1
ATOM 1042 C CA . GLU A 1 134 ? 12.289 1.233 2.240 1.00 91.56 134 GLU A CA 1
ATOM 1043 C C . GLU A 1 134 ? 12.259 0.330 3.493 1.00 91.56 134 GLU A C 1
ATOM 1045 O O . GLU A 1 134 ? 12.313 0.767 4.646 1.00 91.56 134 GLU A O 1
ATOM 1050 N N . VAL A 1 135 ? 12.132 -0.978 3.240 1.00 92.50 135 VAL A N 1
ATOM 1051 C CA . VAL A 1 135 ? 11.979 -2.026 4.261 1.00 92.50 135 VAL A CA 1
ATOM 1052 C C . VAL A 1 135 ? 13.092 -2.038 5.312 1.00 92.50 135 VAL A C 1
ATOM 1054 O O . VAL A 1 135 ? 12.840 -2.382 6.463 1.00 92.50 135 VAL A O 1
ATOM 1057 N N . ASP A 1 136 ? 14.311 -1.656 4.939 1.00 92.31 136 ASP A N 1
ATOM 1058 C CA . ASP A 1 136 ? 15.450 -1.524 5.843 1.00 92.31 136 ASP A CA 1
ATOM 1059 C C . ASP A 1 136 ? 15.222 -0.404 6.866 1.00 92.31 136 ASP A C 1
ATOM 1061 O O . ASP A 1 136 ? 15.347 -0.625 8.071 1.00 92.31 136 ASP A O 1
ATOM 1065 N N . SER A 1 137 ? 14.778 0.762 6.405 1.00 90.06 137 SER A N 1
ATOM 1066 C CA . SER A 1 137 ? 14.477 1.903 7.271 1.00 90.06 137 SER A CA 1
ATOM 1067 C C . SER A 1 137 ? 13.366 1.560 8.271 1.00 90.06 137 SER A C 1
ATOM 1069 O O . SER A 1 137 ? 13.492 1.823 9.465 1.00 90.06 137 SER A O 1
ATOM 1071 N N . ILE A 1 138 ? 12.298 0.904 7.808 1.00 90.62 138 ILE A N 1
ATOM 1072 C CA . ILE A 1 138 ? 11.113 0.635 8.635 1.00 90.62 138 ILE A CA 1
ATOM 1073 C C . ILE A 1 138 ? 11.305 -0.585 9.550 1.00 90.62 138 ILE A C 1
ATOM 1075 O O . ILE A 1 138 ? 11.028 -0.517 10.746 1.00 90.62 138 ILE A O 1
ATOM 1079 N N . LEU A 1 139 ? 11.757 -1.723 9.014 1.00 93.00 139 LEU A N 1
ATOM 1080 C CA . LEU A 1 139 ? 11.795 -2.986 9.765 1.00 93.00 139 LEU A CA 1
ATOM 1081 C C . LEU A 1 139 ? 13.114 -3.234 10.504 1.00 93.00 139 LEU A C 1
ATOM 1083 O O . LEU A 1 139 ? 13.161 -4.136 11.341 1.00 93.00 139 LEU A O 1
ATOM 1087 N N . ILE A 1 140 ? 14.174 -2.467 10.224 1.00 92.56 140 ILE A N 1
ATOM 1088 C CA . ILE A 1 140 ? 15.476 -2.615 10.895 1.00 92.56 140 ILE A CA 1
ATOM 1089 C C . ILE A 1 140 ? 15.807 -1.389 11.745 1.00 92.56 140 ILE A C 1
ATOM 1091 O O . ILE A 1 140 ? 16.125 -1.534 12.930 1.00 92.56 140 ILE A O 1
ATOM 1095 N N . ASP A 1 141 ? 15.741 -0.188 11.171 1.00 89.38 141 ASP A N 1
ATOM 1096 C CA . ASP A 1 141 ? 16.152 1.022 11.887 1.00 89.38 141 ASP A CA 1
ATOM 1097 C C . ASP A 1 141 ? 15.073 1.531 12.847 1.00 89.38 141 ASP A C 1
ATOM 1099 O O . ASP A 1 141 ? 15.358 1.734 14.033 1.00 89.38 141 ASP A O 1
ATOM 1103 N N . GLU A 1 142 ? 13.831 1.675 12.382 1.00 87.69 142 GLU A N 1
ATOM 1104 C CA . GLU A 1 142 ? 12.718 2.155 13.213 1.00 87.69 142 GLU A CA 1
ATOM 1105 C C . GLU A 1 142 ? 12.219 1.120 14.224 1.00 87.69 142 GLU A C 1
ATOM 1107 O O . GLU A 1 142 ? 11.771 1.498 15.305 1.00 87.69 142 GLU A O 1
ATOM 1112 N N . ALA A 1 143 ? 12.407 -0.177 13.957 1.00 87.38 143 ALA A N 1
ATOM 1113 C CA . ALA A 1 143 ? 12.021 -1.274 14.855 1.00 87.38 143 ALA A CA 1
ATOM 1114 C C . ALA A 1 143 ? 12.700 -1.238 16.245 1.00 87.38 143 ALA A C 1
ATOM 1116 O O . ALA A 1 143 ? 12.395 -2.048 17.122 1.00 87.38 143 ALA A O 1
ATOM 1117 N N . ARG A 1 144 ? 13.633 -0.304 16.465 1.00 86.81 144 ARG A N 1
ATOM 1118 C CA . ARG A 1 144 ? 14.250 -0.025 17.769 1.00 86.81 144 ARG A CA 1
ATOM 1119 C C . ARG A 1 144 ? 13.329 0.746 18.718 1.00 86.81 144 ARG A C 1
ATOM 1121 O O . ARG A 1 144 ? 13.599 0.755 19.919 1.00 86.81 144 ARG A O 1
ATOM 1128 N N . THR A 1 145 ? 12.291 1.395 18.195 1.00 80.31 145 THR A N 1
ATOM 1129 C CA . THR A 1 145 ? 11.305 2.151 18.976 1.00 80.31 145 THR A CA 1
ATOM 1130 C C . THR A 1 145 ? 9.957 1.424 18.916 1.00 80.31 145 THR A C 1
ATOM 1132 O O . THR A 1 145 ? 9.494 1.162 17.808 1.00 80.31 145 THR A O 1
ATOM 1135 N N . PRO A 1 146 ? 9.354 1.057 20.065 1.00 77.56 146 PRO A N 1
ATOM 1136 C CA . PRO A 1 146 ? 8.027 0.440 20.112 1.00 77.56 146 PRO A CA 1
ATOM 1137 C C . PRO A 1 146 ? 6.896 1.360 19.652 1.00 77.56 146 PRO A C 1
ATOM 1139 O O . PRO A 1 146 ? 7.004 2.588 19.885 1.00 77.56 146 PRO A O 1
#

Secondary structure (DSSP, 8-state):
-TTS----HHHHHHHHHHHTT------TTS-HHHHHHHHHHHHHTTSS-EEEEESSHHHHHHHHHHTHHHHHHTT--EEE--TT--HHHHHHHHHSSEEEEEHHHHHHHHHHHTT-SSGGG------S-EEETTHHIIIIIGGG--

Sequence (146 aa):
MALHMKHFPVQVTGGIALHRGDIAEMQTGEGKTLVATLPAYLNALTGEGVHIVTVNDYLAKRDSEWMGKLYRWLGLSVGLIVQGMDGDARREAYNADITYGTNNEFGFDYLRDNMVTYKDNMVQRGHAYAVVDEVDSILIDEARTP

Organism: NCBI:txid408170

InterPro domains:
  IPR000185 Protein translocase subunit SecA [PR00906] (25-39)
  IPR000185 Protein translocase subunit SecA [PR00906] (41-51)
  IPR000185 Protein translocase subunit SecA [PR00906] (94-114)
  IPR000185 Protein translocase subunit SecA [PTHR30612] (3-146)
  IPR011115 SecA DEAD-like, N-terminal [PF07517] (3-146)
  IPR011115 SecA DEAD-like, N-terminal [SM00957] (1-146)
  IPR014001 Helicase superfamily 1/2, ATP-binding domain [PS51192] (13-146)
  IPR014018 SecA motor DEAD [PS51196] (1-146)
  IPR027417 P-loop containing nucleoside triphosphate hydrolase [G3DSA:3.40.50.300] (1-146)
  IPR027417 P-loop containing nucleoside triphosphate hydrolase [SSF52540] (3-146)

Radius of gyration: 15.13 Å; chains: 1; bounding box: 37×28×44 Å

Foldseek 3Di:
DQQPDDQDPLLCVLLVCQLVVHDRDDDPPNCPLVSVLNSLLVQLVVQQAEEEAEAALVCLVVSLVNSVSVQVVVVFFAAEFHPPDDLVSLLVRQSTSYYYYHPVRVVVLVVVCVVDPDNVSRRHRDCRYYDYDPCCCVVPVVVVDD

pLDDT: mean 95.81, std 5.11, range [57.31, 98.88]